Protein AF-A0A3M5W3Y6-F1 (afdb_monomer)

Sequence (76 aa):
MAKYNSATSLQVVSSIIAGMAWAEANPREGLVESEQLDWEFIYDIAEQYWQPIVAQETDWKPDGGRGPLIFDRFRA

Mean predicted aligned error: 6.91 Å

pLDDT: mean 90.84, std 11.64, range [56.38, 98.62]

InterPro domains:
  IPR023181 Homospermidine synthase-like, C-terminal [G3DSA:3.30.360.30] (1-76)

Solvent-accessible surface area (backbone atoms only — not comparable to full-atom values): 5189 Å² total; per-residue (Å²): 135,66,86,99,49,53,76,69,54,37,50,53,53,35,50,49,54,22,52,52,55,48,42,68,78,46,77,78,72,73,90,78,57,80,92,74,49,64,62,64,68,35,39,76,62,24,51,85,66,53,66,84,83,83,88,79,92,72,91,80,48,98,64,68,83,59,72,80,90,78,75,93,72,82,80,129

Organism: NCBI:txid663959

Secondary structure (DSSP, 8-state):
--TT--HHHHHHHHHHHHHHHHHHH-TTS-S--GGGS-HHHHHHHHGGGTPSP--------TTTTPPP---S----

Nearest PDB structures (foldseek):
  6sep-assembly1_B  TM=8.703E-01  e=4.501E-03  Blastochloris viridis
  6s72-assembly1_B  TM=8.701E-01  e=5.463E-03  Blastochloris viridis
  6s6g-assembly1_A  TM=8.792E-01  e=9.160E-03  Blastochloris viridis
  6s3x-assembly1_B  TM=8.687E-01  e=8.587E-03  Blastochloris viridis
  6s65-assembly1_B  TM=8.714E-01  e=1.864E-02  Blastochloris viridis

Radius of gyration: 22.09 Å; Cα contacts (8 Å, |Δi|>4): 25; chains: 1; bounding box: 68×29×36 Å

Structure (mmCIF, N/CA/C/O backbone):
data_AF-A0A3M5W3Y6-F1
#
_entry.id   AF-A0A3M5W3Y6-F1
#
loop_
_atom_site.group_PDB
_atom_site.id
_atom_site.type_symbol
_atom_site.label_atom_id
_atom_site.label_alt_id
_atom_site.label_comp_id
_atom_site.label_asym_id
_atom_site.label_entity_id
_atom_site.label_seq_id
_atom_site.pdbx_PDB_ins_code
_atom_site.Cartn_x
_atom_site.Cartn_y
_atom_site.Cartn_z
_atom_site.occupancy
_atom_site.B_iso_or_equiv
_atom_site.auth_seq_id
_atom_site.auth_comp_id
_atom_site.auth_asym_id
_atom_site.auth_atom_id
_atom_site.pdbx_PDB_model_num
ATOM 1 N N . MET A 1 1 ? -7.817 10.899 -8.593 1.00 70.19 1 MET A N 1
ATOM 2 C CA . MET A 1 1 ? -6.845 11.114 -7.498 1.00 70.19 1 MET A CA 1
ATOM 3 C C . MET A 1 1 ? -7.573 11.730 -6.312 1.00 70.19 1 MET A C 1
ATOM 5 O O . MET A 1 1 ? -8.383 12.627 -6.530 1.00 70.19 1 MET A O 1
ATOM 9 N N . ALA A 1 2 ? -7.348 11.233 -5.094 1.00 85.44 2 ALA A N 1
ATOM 10 C CA . ALA A 1 2 ? -7.975 11.782 -3.891 1.00 85.44 2 ALA A CA 1
ATOM 11 C C . ALA A 1 2 ? -7.360 13.142 -3.519 1.00 85.44 2 ALA A C 1
ATOM 13 O O . ALA A 1 2 ? -6.168 13.374 -3.728 1.00 85.44 2 ALA A O 1
ATOM 14 N N . LYS A 1 3 ? -8.168 14.052 -2.964 1.00 92.56 3 LYS A N 1
ATOM 15 C CA . LYS A 1 3 ? -7.700 15.383 -2.553 1.00 92.56 3 LYS A CA 1
ATOM 16 C C . LYS A 1 3 ? -6.645 15.255 -1.444 1.00 92.56 3 LYS A C 1
ATOM 18 O O . LYS A 1 3 ? -6.725 14.352 -0.614 1.00 92.56 3 LYS A O 1
ATOM 23 N N . TYR A 1 4 ? -5.678 16.174 -1.436 1.00 95.50 4 TYR A N 1
ATOM 24 C CA . TYR A 1 4 ? -4.603 16.262 -0.432 1.00 95.50 4 TYR A CA 1
ATOM 25 C C . TYR A 1 4 ? -3.655 15.057 -0.374 1.00 95.50 4 TYR A C 1
ATOM 27 O O . TYR A 1 4 ? -2.961 14.878 0.621 1.00 95.50 4 TYR A O 1
ATOM 35 N N . ASN A 1 5 ? -3.609 14.245 -1.430 1.00 96.69 5 ASN A N 1
ATOM 36 C CA . ASN A 1 5 ? -2.704 13.110 -1.514 1.00 96.69 5 ASN A CA 1
ATOM 37 C C . ASN A 1 5 ? -1.758 13.238 -2.710 1.00 96.69 5 ASN A C 1
ATOM 39 O O . ASN A 1 5 ? -2.168 13.658 -3.791 1.00 96.69 5 ASN A O 1
ATOM 43 N N . SER A 1 6 ? -0.497 12.857 -2.508 1.00 95.25 6 SER A N 1
ATOM 44 C CA . SER A 1 6 ? 0.437 12.525 -3.584 1.00 95.25 6 SER A CA 1
ATOM 45 C C . SER A 1 6 ? 0.230 11.070 -4.016 1.00 95.25 6 SER A C 1
ATOM 47 O O . SER A 1 6 ? -0.540 10.340 -3.393 1.00 95.25 6 SER A O 1
ATOM 49 N N . ALA A 1 7 ? 0.925 10.622 -5.067 1.00 94.38 7 ALA A N 1
ATOM 50 C CA . ALA A 1 7 ? 0.916 9.206 -5.443 1.00 94.38 7 ALA A CA 1
ATOM 51 C C . ALA A 1 7 ? 1.366 8.318 -4.267 1.00 94.38 7 ALA A C 1
ATOM 53 O O . ALA A 1 7 ? 0.678 7.369 -3.905 1.00 94.38 7 ALA A O 1
ATOM 54 N N . THR A 1 8 ? 2.462 8.697 -3.604 1.00 95.94 8 THR A N 1
ATOM 55 C CA . THR A 1 8 ? 3.003 7.959 -2.457 1.00 95.94 8 THR A CA 1
ATOM 56 C C . THR A 1 8 ? 2.063 7.981 -1.256 1.00 95.94 8 THR A C 1
ATOM 58 O O . THR A 1 8 ? 1.835 6.941 -0.646 1.00 95.94 8 THR A O 1
ATOM 61 N N . SER A 1 9 ? 1.481 9.134 -0.901 1.00 97.31 9 SER A N 1
ATOM 62 C CA . SER A 1 9 ? 0.585 9.177 0.263 1.00 97.31 9 SER A CA 1
ATOM 63 C C . SER A 1 9 ? -0.718 8.420 -0.001 1.00 97.31 9 SER A C 1
ATOM 65 O O . SER A 1 9 ? -1.251 7.795 0.910 1.00 97.31 9 SER A O 1
ATOM 67 N N . LEU A 1 10 ? -1.196 8.411 -1.251 1.00 97.06 10 LEU A N 1
ATOM 68 C CA . LEU A 1 10 ? -2.373 7.645 -1.639 1.00 97.06 10 LEU A CA 1
ATOM 69 C C . LEU A 1 10 ? -2.132 6.134 -1.537 1.00 97.06 10 LEU A C 1
ATOM 71 O O . LEU A 1 10 ? -3.009 5.431 -1.040 1.00 97.06 10 LEU A O 1
ATOM 75 N N . GLN A 1 11 ? -0.955 5.643 -1.942 1.00 96.88 11 GLN A N 1
ATOM 76 C CA . GLN A 1 11 ? -0.578 4.234 -1.769 1.00 96.88 11 GLN A CA 1
ATOM 77 C C . GLN A 1 11 ? -0.596 3.825 -0.290 1.00 96.88 11 GLN A C 1
ATOM 79 O O . GLN A 1 11 ? -1.139 2.780 0.039 1.00 96.88 11 GLN A O 1
ATOM 84 N N . VAL A 1 12 ? -0.099 4.675 0.615 1.00 97.75 12 VAL A N 1
ATOM 85 C CA . VAL A 1 12 ? -0.101 4.387 2.061 1.00 97.75 12 VAL A CA 1
ATOM 86 C C . VAL A 1 12 ? -1.516 4.403 2.648 1.00 97.75 12 VAL A C 1
ATOM 88 O O . VAL A 1 12 ? -1.917 3.467 3.336 1.00 97.75 12 VAL A O 1
ATOM 91 N N . VAL A 1 13 ? -2.289 5.462 2.393 1.00 97.69 13 VAL A N 1
ATOM 92 C CA . VAL A 1 13 ? -3.616 5.631 3.012 1.00 97.69 13 VAL A CA 1
ATOM 93 C C . VAL A 1 13 ? -4.616 4.593 2.500 1.00 97.69 13 VAL A C 1
ATOM 95 O O . VAL A 1 13 ? -5.439 4.118 3.277 1.00 97.69 13 VAL A O 1
ATOM 98 N N . SER A 1 14 ? -4.536 4.197 1.227 1.00 97.31 14 SER A N 1
ATOM 99 C CA . SER A 1 14 ? -5.384 3.122 0.689 1.00 97.31 14 SER A CA 1
ATOM 100 C C . SER A 1 14 ? -5.115 1.771 1.364 1.00 97.31 14 SER A C 1
ATOM 102 O O . SER A 1 14 ? -6.077 1.101 1.735 1.00 97.31 14 SER A O 1
ATOM 104 N N . SER A 1 15 ? -3.852 1.418 1.638 1.00 97.88 15 SER A N 1
ATOM 105 C CA . SER A 1 15 ? -3.515 0.225 2.433 1.00 97.88 15 SER A CA 1
ATOM 106 C C . SER A 1 15 ? -4.076 0.291 3.856 1.00 97.88 15 SER A C 1
ATOM 108 O O . SER A 1 15 ? -4.566 -0.709 4.372 1.00 97.88 15 SER A O 1
ATOM 110 N N . ILE A 1 16 ? -4.045 1.471 4.491 1.00 98.19 16 ILE A N 1
ATOM 111 C CA . ILE A 1 16 ? -4.620 1.669 5.833 1.00 98.19 16 ILE A CA 1
ATOM 112 C C . ILE A 1 16 ? -6.137 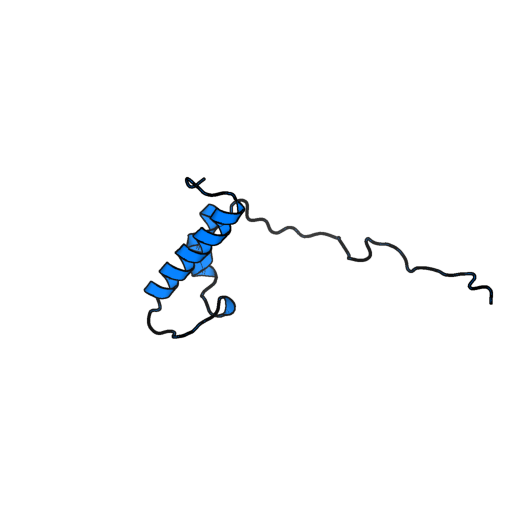1.453 5.807 1.00 98.19 16 ILE A C 1
ATOM 114 O O . ILE A 1 16 ? -6.659 0.757 6.671 1.00 98.19 16 ILE A O 1
ATOM 118 N N . ILE A 1 17 ? -6.843 2.008 4.817 1.00 98.06 17 ILE A N 1
ATOM 119 C CA . ILE A 1 17 ? -8.297 1.830 4.670 1.00 98.06 17 ILE A CA 1
ATOM 120 C C . ILE A 1 17 ? -8.648 0.346 4.513 1.00 98.06 17 ILE A C 1
ATOM 122 O O . ILE A 1 17 ? -9.553 -0.140 5.189 1.00 98.06 17 ILE A O 1
ATOM 126 N N . ALA A 1 18 ? -7.911 -0.381 3.671 1.00 98.50 18 ALA A N 1
ATOM 127 C CA . ALA A 1 18 ? -8.106 -1.815 3.490 1.00 98.50 18 ALA A CA 1
ATOM 128 C C . ALA A 1 18 ? -7.836 -2.606 4.784 1.00 98.50 18 ALA A C 1
ATOM 130 O O . ALA A 1 18 ? -8.648 -3.441 5.175 1.00 98.50 18 ALA A O 1
ATOM 131 N N . GLY A 1 19 ? -6.754 -2.290 5.505 1.00 98.31 19 GLY A N 1
ATOM 132 C CA . GLY A 1 19 ? -6.443 -2.906 6.799 1.00 98.31 19 GLY A CA 1
ATOM 133 C C . GLY A 1 19 ? -7.497 -2.621 7.876 1.00 98.31 19 GLY A C 1
ATOM 134 O O . GLY A 1 19 ? -7.846 -3.510 8.648 1.00 98.31 19 GLY A O 1
ATOM 135 N N . MET A 1 20 ? -8.062 -1.410 7.903 1.00 98.56 20 MET A N 1
ATOM 136 C CA . MET A 1 20 ? -9.168 -1.063 8.803 1.00 98.56 20 MET A CA 1
ATOM 137 C C . MET A 1 20 ? -10.431 -1.871 8.489 1.00 98.56 20 MET A C 1
ATOM 139 O O . MET A 1 20 ? -11.057 -2.389 9.410 1.00 98.56 20 MET A O 1
ATOM 143 N N . ALA A 1 21 ? -10.779 -2.019 7.208 1.00 98.56 21 ALA A N 1
ATOM 144 C CA . ALA A 1 21 ? -11.906 -2.851 6.788 1.00 98.56 21 ALA A CA 1
ATOM 145 C C . ALA A 1 21 ? -11.682 -4.333 7.139 1.00 98.56 21 ALA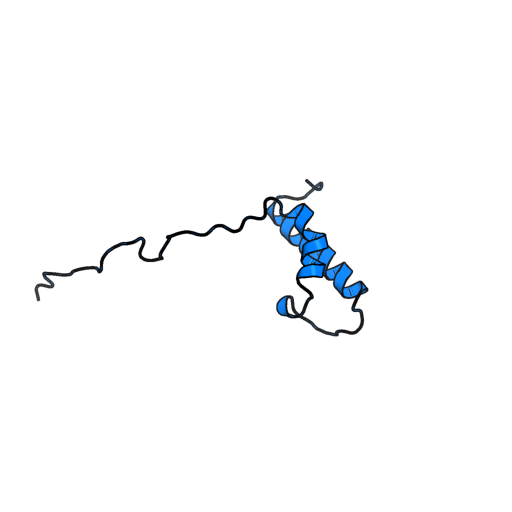 A C 1
ATOM 147 O O . ALA A 1 21 ? -12.602 -5.010 7.595 1.00 98.56 21 ALA A O 1
ATOM 148 N N . TRP A 1 22 ? -10.449 -4.829 6.994 1.00 98.62 22 TRP A N 1
ATOM 149 C CA . TRP A 1 22 ? -10.105 -6.196 7.381 1.00 98.62 22 TRP A CA 1
ATOM 150 C C . TRP A 1 22 ? -10.230 -6.395 8.894 1.00 98.62 22 TRP A C 1
ATOM 152 O O . TRP A 1 22 ? -10.777 -7.403 9.333 1.00 98.62 22 TRP A O 1
ATOM 162 N N . ALA A 1 23 ? -9.782 -5.423 9.695 1.00 98.31 23 ALA A N 1
ATOM 163 C CA . ALA A 1 23 ? -9.904 -5.467 11.151 1.00 98.31 23 ALA A CA 1
ATOM 164 C C . ALA A 1 23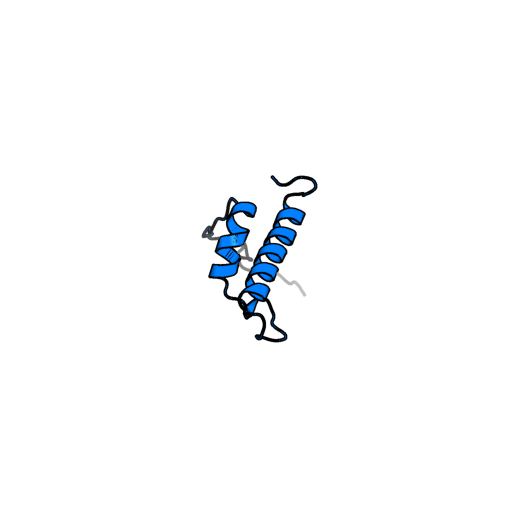 ? -11.371 -5.438 11.614 1.00 98.31 23 ALA A C 1
ATOM 166 O O . ALA A 1 23 ? -11.723 -6.110 12.582 1.00 98.31 23 ALA A O 1
ATOM 167 N N . GLU A 1 24 ? -12.237 -4.699 10.914 1.00 98.50 24 GLU A N 1
ATOM 168 C CA . GLU A 1 24 ? -13.684 -4.712 11.160 1.00 98.50 24 GLU A CA 1
ATOM 169 C C . GLU A 1 24 ? -14.306 -6.080 10.838 1.00 98.50 24 GLU A C 1
ATOM 171 O O . GLU A 1 24 ? -15.120 -6.582 11.615 1.00 98.50 24 GLU A O 1
ATOM 176 N N . ALA A 1 25 ? -13.889 -6.712 9.737 1.00 98.31 25 ALA A N 1
ATOM 177 C CA . ALA A 1 25 ? -14.335 -8.051 9.358 1.00 98.31 25 ALA A CA 1
ATOM 178 C C . ALA A 1 25 ? -13.792 -9.155 10.290 1.00 98.31 25 ALA A C 1
ATOM 180 O O . ALA A 1 25 ? -14.463 -10.167 10.497 1.00 98.31 25 ALA A O 1
ATOM 181 N N . ASN A 1 26 ? -12.615 -8.947 10.893 1.00 98.12 26 ASN A N 1
ATOM 182 C CA . ASN A 1 26 ? -11.894 -9.928 11.710 1.00 98.12 26 ASN A CA 1
ATOM 183 C C . ASN A 1 26 ? -11.538 -9.384 13.116 1.00 98.12 26 ASN A C 1
ATOM 185 O O . ASN A 1 26 ? -10.369 -9.340 13.507 1.00 98.12 26 ASN A O 1
ATOM 189 N N . PRO A 1 27 ? -12.526 -8.997 13.948 1.00 98.19 27 PRO A N 1
ATOM 190 C CA . PRO A 1 27 ? -12.297 -8.198 15.159 1.00 98.19 27 PRO A CA 1
ATOM 191 C C . PRO A 1 27 ? -11.641 -8.956 16.328 1.00 98.19 27 PRO A C 1
ATOM 193 O O . PRO A 1 27 ? -11.478 -8.397 17.413 1.00 98.19 27 PRO A O 1
ATOM 196 N N . ARG A 1 28 ? -11.330 -10.249 16.165 1.00 98.25 28 ARG A N 1
ATOM 197 C CA . ARG A 1 28 ? -10.836 -11.137 17.235 1.00 98.25 28 ARG A CA 1
ATOM 198 C C . ARG A 1 28 ? -9.501 -11.815 16.922 1.00 98.25 28 ARG A C 1
ATOM 200 O O . ARG A 1 28 ? -9.076 -12.655 17.707 1.00 98.25 28 ARG A O 1
ATOM 207 N N . GLU A 1 29 ? -8.830 -11.425 15.843 1.00 97.81 29 GLU A N 1
ATOM 208 C CA . GLU A 1 29 ? -7.547 -12.018 15.422 1.00 97.81 29 GLU A CA 1
ATOM 209 C C . GLU A 1 29 ? -6.353 -11.580 16.291 1.00 97.81 29 GLU A C 1
ATOM 211 O O . GLU A 1 29 ? -5.263 -12.139 16.206 1.00 97.81 29 GLU A O 1
ATOM 216 N N . GLY A 1 30 ? -6.555 -10.618 17.196 1.00 97.06 30 GLY A N 1
ATOM 217 C CA . GLY A 1 30 ? -5.507 -10.144 18.095 1.00 97.06 30 GLY A CA 1
ATOM 218 C C . GLY A 1 30 ? -4.466 -9.289 17.372 1.00 97.06 30 GLY A C 1
ATOM 219 O O . GLY A 1 30 ? -4.809 -8.482 16.510 1.00 97.06 30 GLY A O 1
ATOM 220 N N . LEU A 1 31 ? -3.199 -9.408 17.781 1.00 97.75 31 LEU A N 1
ATOM 221 C CA . LEU A 1 31 ? -2.089 -8.707 17.136 1.00 97.75 31 LEU A CA 1
ATOM 222 C C . LEU A 1 31 ? -1.634 -9.506 15.914 1.00 97.75 31 LEU A C 1
ATOM 224 O O . LEU A 1 31 ? -1.163 -10.632 16.062 1.00 97.75 31 LEU A O 1
ATOM 228 N N . VAL A 1 32 ? -1.743 -8.892 14.742 1.00 98.12 32 VAL A N 1
ATOM 229 C CA . VAL A 1 32 ? -1.339 -9.471 13.460 1.00 98.12 32 VAL A CA 1
ATOM 230 C C . VAL A 1 32 ? -0.492 -8.483 12.661 1.00 98.12 32 VAL A C 1
ATOM 232 O O . VAL A 1 32 ? -0.595 -7.268 12.846 1.00 98.12 32 VAL A O 1
ATOM 235 N N . GLU A 1 33 ? 0.334 -9.014 11.767 1.00 98.25 33 GLU A N 1
ATOM 236 C CA 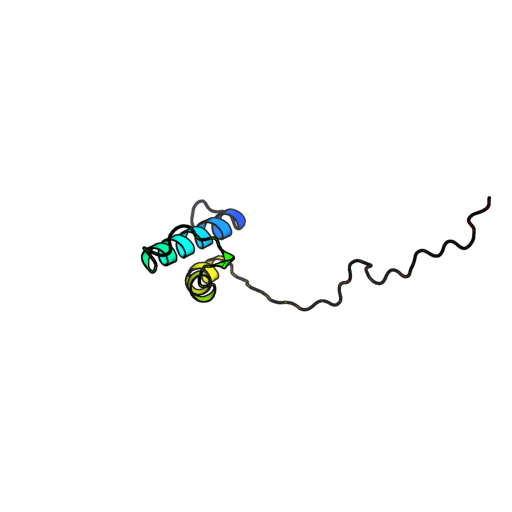. GLU A 1 33 ? 1.139 -8.273 10.793 1.00 98.25 33 GLU A CA 1
ATOM 237 C C . GLU A 1 33 ? 0.587 -8.446 9.369 1.00 98.25 33 GLU A C 1
ATOM 239 O O . GLU A 1 33 ? -0.315 -9.251 9.128 1.00 98.25 33 GLU A O 1
ATOM 244 N N . SER A 1 34 ? 1.118 -7.684 8.407 1.00 97.06 34 SER A N 1
ATOM 245 C CA . SER A 1 34 ? 0.6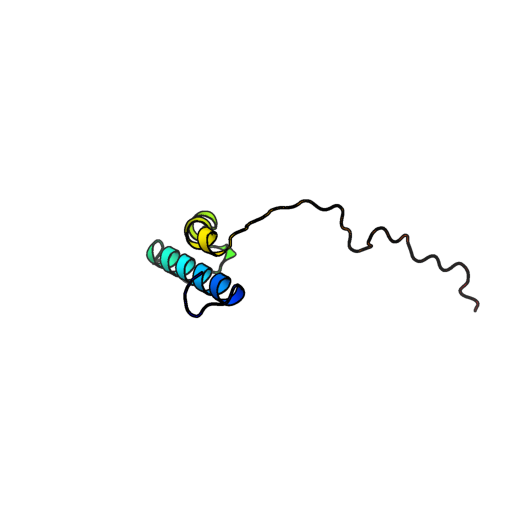50 -7.677 7.012 1.00 97.06 34 SER A CA 1
ATOM 246 C C . SER A 1 34 ? 0.605 -9.061 6.364 1.00 97.06 34 SER A C 1
ATOM 248 O O . SER A 1 34 ? -0.331 -9.369 5.635 1.00 97.06 34 SER A O 1
ATOM 250 N N . GLU A 1 35 ? 1.590 -9.903 6.657 1.00 97.56 35 GLU A N 1
ATOM 251 C CA . GLU A 1 35 ? 1.769 -11.255 6.130 1.00 97.56 35 GLU A CA 1
ATOM 252 C C . GLU A 1 35 ? 0.685 -12.230 6.607 1.00 97.56 35 GLU A C 1
ATOM 254 O O . GLU A 1 35 ? 0.547 -13.320 6.055 1.00 97.56 35 GLU A O 1
ATOM 259 N N . GLN A 1 36 ? -0.070 -11.855 7.641 1.00 98.12 36 GLN A N 1
ATOM 260 C CA . GLN A 1 36 ? -1.149 -12.653 8.220 1.00 98.12 36 GLN A CA 1
ATOM 261 C C . GLN A 1 36 ? -2.535 -12.201 7.743 1.00 98.12 36 GLN A C 1
ATOM 263 O O . GLN A 1 36 ? -3.526 -12.862 8.052 1.00 98.12 36 GLN A O 1
ATOM 268 N N . LEU A 1 37 ? -2.622 -11.082 7.017 1.00 98.00 37 LEU A N 1
ATOM 269 C CA . LEU A 1 37 ? -3.877 -10.593 6.455 1.00 98.00 37 LEU A CA 1
ATOM 270 C C . LEU A 1 37 ? -4.217 -11.358 5.172 1.00 98.00 37 LEU A C 1
ATOM 272 O O . LEU A 1 37 ? -3.334 -11.787 4.429 1.00 98.00 37 LEU A O 1
ATOM 276 N N . ASP A 1 38 ? -5.512 -11.480 4.882 1.00 98.25 38 ASP A N 1
ATOM 277 C CA . ASP A 1 38 ? -5.971 -11.977 3.585 1.00 98.25 38 ASP A CA 1
ATOM 278 C C . ASP A 1 38 ? -5.614 -10.951 2.502 1.00 98.25 38 ASP A C 1
ATOM 280 O O . ASP A 1 38 ? -6.194 -9.863 2.432 1.00 98.25 38 ASP A O 1
ATOM 284 N N . TRP A 1 39 ? -4.621 -11.287 1.680 1.00 97.88 39 TRP A N 1
ATOM 285 C CA . TRP A 1 39 ? -4.106 -10.379 0.666 1.00 97.88 39 TRP A CA 1
ATOM 286 C C . TRP A 1 39 ? -5.142 -10.074 -0.422 1.00 97.88 39 TRP A C 1
ATOM 288 O O . TRP A 1 39 ? -5.119 -8.957 -0.932 1.00 97.88 39 TRP A O 1
ATOM 298 N N . GLU A 1 40 ? -6.055 -11.001 -0.744 1.00 98.31 40 GLU A N 1
ATOM 299 C CA . GLU A 1 40 ? -7.107 -10.783 -1.749 1.00 98.31 40 GLU A CA 1
ATOM 300 C C . GLU A 1 40 ? -8.098 -9.737 -1.235 1.00 98.31 40 GLU A C 1
ATOM 302 O O . GLU A 1 40 ? -8.371 -8.750 -1.916 1.00 98.31 40 GLU A O 1
ATOM 307 N N . PHE A 1 41 ? -8.529 -9.868 0.026 1.00 98.38 41 PHE A N 1
ATOM 308 C CA . PHE A 1 41 ? -9.402 -8.887 0.678 1.00 98.38 41 PHE A CA 1
ATOM 309 C C . PHE A 1 41 ? -8.787 -7.480 0.684 1.00 98.38 41 PHE A C 1
ATOM 311 O O . PHE A 1 41 ? -9.456 -6.487 0.390 1.00 98.38 41 PHE A O 1
ATOM 318 N N . ILE A 1 42 ? -7.505 -7.379 1.045 1.00 98.38 42 ILE A N 1
ATOM 319 C CA . ILE A 1 42 ? -6.800 -6.094 1.082 1.00 98.38 42 ILE A CA 1
ATOM 320 C C . ILE A 1 42 ? -6.671 -5.512 -0.330 1.00 98.38 42 ILE A C 1
ATOM 322 O O . ILE A 1 42 ? -6.910 -4.316 -0.535 1.00 98.38 42 ILE A O 1
ATOM 326 N N . TYR A 1 43 ? -6.299 -6.356 -1.293 1.00 97.69 43 TYR A N 1
ATOM 327 C CA . TYR A 1 43 ? -6.091 -5.981 -2.684 1.00 97.69 43 TYR A CA 1
ATOM 328 C C . TYR A 1 43 ? -7.378 -5.448 -3.321 1.00 97.69 43 TYR A C 1
ATOM 330 O O . TYR A 1 43 ? -7.353 -4.338 -3.849 1.00 97.69 43 TYR A O 1
ATOM 338 N N . ASP A 1 44 ? -8.506 -6.147 -3.174 1.00 97.69 44 ASP A N 1
ATOM 339 C CA . ASP A 1 44 ? -9.803 -5.768 -3.759 1.00 97.69 44 ASP A CA 1
ATOM 340 C C . ASP A 1 44 ? -10.284 -4.373 -3.322 1.00 97.69 44 ASP A C 1
ATOM 342 O O . ASP A 1 44 ? -10.997 -3.677 -4.050 1.00 97.69 44 ASP A O 1
ATOM 346 N N . ILE A 1 45 ?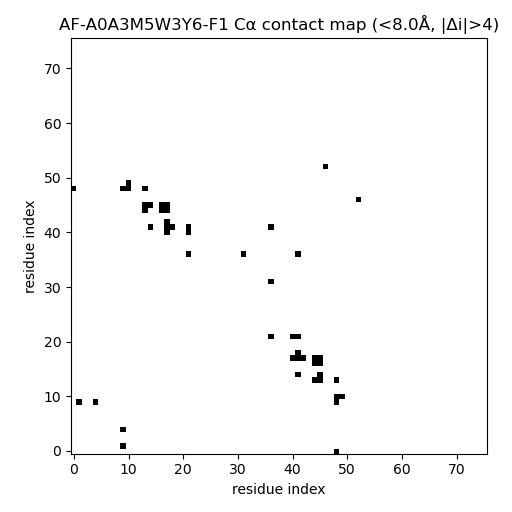 -9.877 -3.922 -2.133 1.00 97.00 45 ILE A N 1
ATOM 347 C CA . ILE A 1 45 ? -10.191 -2.578 -1.642 1.00 97.00 45 ILE A CA 1
ATOM 348 C C . ILE A 1 45 ? -9.208 -1.549 -2.207 1.00 97.00 45 ILE A C 1
ATOM 350 O O . ILE A 1 45 ? -9.613 -0.467 -2.655 1.00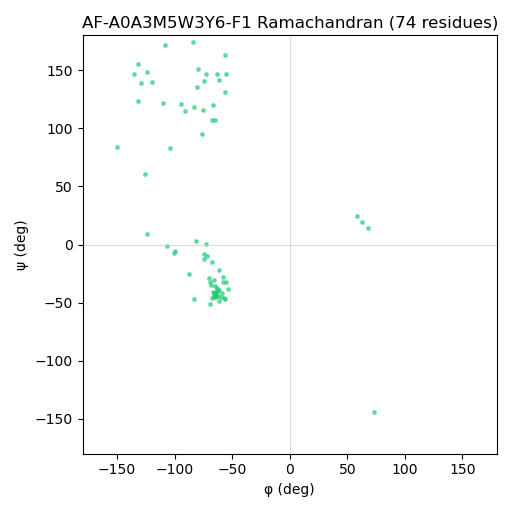 97.00 45 ILE A O 1
ATOM 354 N N . ALA A 1 46 ? -7.911 -1.850 -2.150 1.00 97.12 46 ALA A N 1
ATOM 355 C CA . ALA A 1 46 ? -6.862 -0.868 -2.385 1.00 97.12 46 ALA A CA 1
ATOM 356 C C . ALA A 1 46 ? -6.462 -0.714 -3.863 1.00 97.12 46 ALA A C 1
ATOM 358 O O . ALA A 1 46 ? -6.020 0.372 -4.253 1.00 97.12 46 ALA A O 1
ATOM 359 N N . GLU A 1 47 ? -6.654 -1.738 -4.704 1.00 96.25 47 GLU A N 1
ATOM 360 C CA . GLU A 1 47 ? -6.101 -1.794 -6.065 1.00 96.25 47 GLU A CA 1
ATOM 361 C C . GLU A 1 47 ? -6.532 -0.627 -6.963 1.00 96.25 47 GLU A C 1
ATOM 363 O O . GLU A 1 47 ? -5.751 -0.141 -7.786 1.00 96.25 47 GLU A O 1
ATOM 368 N N . GLN A 1 48 ? -7.742 -0.103 -6.760 1.00 94.12 48 GLN A N 1
ATOM 369 C CA . GLN A 1 48 ? -8.283 1.041 -7.497 1.00 94.12 48 GLN A CA 1
ATOM 370 C C . GLN A 1 48 ? -7.447 2.322 -7.314 1.00 94.12 48 GLN A C 1
ATOM 372 O O . GLN A 1 48 ? -7.492 3.228 -8.149 1.00 94.12 48 GLN A O 1
ATOM 377 N N . TYR A 1 49 ? -6.670 2.404 -6.229 1.00 95.31 49 TYR A N 1
ATOM 378 C CA . TYR A 1 49 ? -5.813 3.540 -5.892 1.00 95.31 49 TYR A CA 1
ATOM 379 C C . TYR A 1 49 ? -4.340 3.327 -6.263 1.00 95.31 49 TYR A C 1
ATOM 381 O O . TYR A 1 49 ? -3.548 4.263 -6.130 1.00 95.31 49 TYR A O 1
ATOM 389 N N . TRP A 1 50 ? -3.969 2.134 -6.735 1.00 94.69 50 TRP A N 1
ATOM 390 C CA . TRP A 1 50 ? -2.589 1.762 -7.074 1.00 94.69 50 TRP A CA 1
ATOM 391 C C . TRP A 1 50 ? -2.323 1.681 -8.579 1.00 94.69 50 TRP A C 1
ATOM 393 O O . TRP A 1 50 ? -1.196 1.418 -8.991 1.00 94.69 50 TRP A O 1
ATOM 403 N N . GLN A 1 51 ? -3.343 1.915 -9.405 1.00 90.62 51 GLN A N 1
ATOM 404 C CA . GLN A 1 51 ? -3.238 1.757 -10.850 1.00 90.62 51 GLN A CA 1
ATOM 405 C C . GLN A 1 51 ? -2.189 2.698 -11.484 1.00 90.62 51 GLN A C 1
ATOM 407 O O . GLN A 1 51 ? -2.124 3.880 -11.125 1.00 90.62 51 GLN A O 1
ATOM 412 N N . PRO A 1 52 ? -1.427 2.220 -12.487 1.00 94.19 52 PRO A N 1
ATOM 413 C CA . PRO A 1 52 ? -1.455 0.859 -13.031 1.00 94.19 52 PRO A CA 1
ATOM 414 C C . PRO A 1 52 ? -0.658 -0.137 -12.170 1.00 94.19 52 PRO A C 1
ATOM 416 O O . PRO A 1 52 ? 0.484 0.134 -11.804 1.00 94.19 52 PRO A O 1
ATOM 419 N N . ILE A 1 53 ? -1.231 -1.317 -11.921 1.00 94.81 53 ILE A N 1
ATOM 420 C CA . ILE A 1 53 ? -0.504 -2.457 -11.341 1.00 94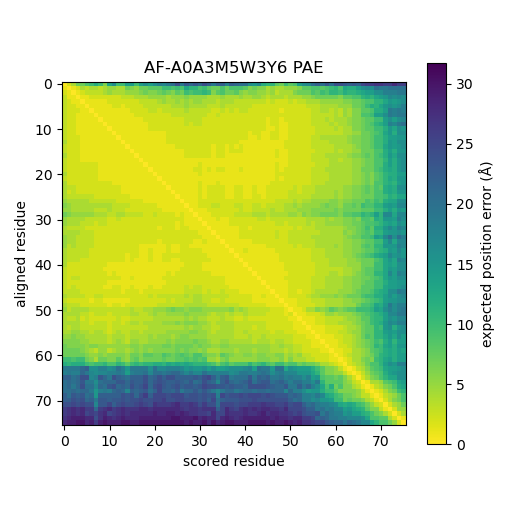.81 53 ILE A CA 1
ATOM 421 C C . ILE A 1 53 ? -0.010 -3.330 -12.494 1.00 94.81 53 ILE A C 1
ATOM 423 O O . ILE A 1 53 ? -0.803 -3.790 -13.314 1.00 94.81 53 ILE A O 1
ATOM 427 N N . VAL A 1 54 ? 1.306 -3.531 -12.587 1.00 96.19 54 VAL A N 1
ATOM 428 C CA . VAL A 1 54 ? 1.934 -4.287 -13.678 1.00 96.19 54 VAL A CA 1
ATOM 429 C C . VAL A 1 54 ? 2.875 -5.352 -13.132 1.00 96.19 54 VAL A C 1
ATOM 431 O O . VAL A 1 54 ? 3.649 -5.100 -12.211 1.00 96.19 54 VAL A O 1
ATOM 434 N N . ALA A 1 55 ? 2.835 -6.531 -13.746 1.00 95.69 55 ALA A N 1
ATOM 435 C CA . ALA A 1 55 ? 3.846 -7.564 -13.586 1.00 95.69 55 ALA A CA 1
ATOM 436 C C . ALA A 1 55 ? 4.614 -7.674 -14.906 1.00 95.69 55 ALA A C 1
ATOM 438 O O . ALA A 1 55 ? 4.013 -7.892 -15.959 1.00 95.69 55 ALA A O 1
ATOM 439 N N . GLN A 1 56 ? 5.931 -7.483 -14.859 1.00 97.12 56 GLN A N 1
ATOM 440 C CA . GLN A 1 56 ? 6.784 -7.526 -16.041 1.00 97.12 56 GLN A CA 1
ATOM 441 C C . GLN A 1 56 ? 7.997 -8.413 -15.780 1.00 97.12 56 GLN A C 1
ATOM 443 O O . GLN A 1 56 ? 8.759 -8.181 -14.844 1.00 97.12 56 GLN A O 1
ATOM 448 N N . GLU A 1 57 ? 8.175 -9.418 -16.632 1.00 96.38 57 GLU A N 1
ATOM 449 C CA . GLU A 1 57 ? 9.403 -10.203 -16.677 1.00 96.38 57 GLU A CA 1
ATOM 450 C C . GLU A 1 57 ? 10.517 -9.384 -17.339 1.00 96.38 57 GLU A C 1
ATOM 452 O O . GLU A 1 57 ? 10.291 -8.658 -18.311 1.00 96.38 57 GLU A O 1
ATOM 457 N N . THR A 1 58 ? 11.731 -9.501 -16.807 1.00 93.56 58 THR A N 1
ATOM 458 C CA . THR A 1 58 ? 12.927 -8.863 -17.352 1.00 93.56 58 THR A CA 1
ATOM 459 C C . THR A 1 58 ? 14.083 -9.853 -17.360 1.00 93.56 58 THR A C 1
ATOM 461 O O . THR A 1 58 ? 14.206 -10.698 -16.476 1.00 93.56 58 THR A O 1
ATOM 464 N N . ASP A 1 59 ? 14.951 -9.721 -18.356 1.00 91.06 59 ASP A N 1
ATOM 465 C CA . ASP A 1 59 ? 16.233 -10.413 -18.450 1.00 91.06 59 ASP A CA 1
ATOM 466 C C . ASP A 1 59 ? 17.339 -9.732 -17.623 1.00 91.06 59 ASP A C 1
ATOM 468 O O . ASP A 1 59 ? 18.492 -10.176 -17.649 1.00 91.06 59 ASP A O 1
ATOM 472 N N . TRP A 1 60 ? 17.006 -8.668 -16.880 1.00 90.62 60 TRP A N 1
ATOM 473 C CA . TRP A 1 60 ? 17.946 -7.961 -16.023 1.00 90.62 60 TRP A CA 1
ATOM 474 C C . TRP A 1 60 ? 18.591 -8.910 -15.009 1.00 90.62 60 TRP A C 1
ATOM 476 O O . TRP A 1 60 ? 17.928 -9.655 -14.286 1.00 90.62 60 TRP A O 1
ATOM 486 N N . LYS A 1 61 ? 19.917 -8.830 -14.921 1.00 86.44 61 LYS A N 1
ATOM 487 C CA . LYS A 1 61 ? 20.733 -9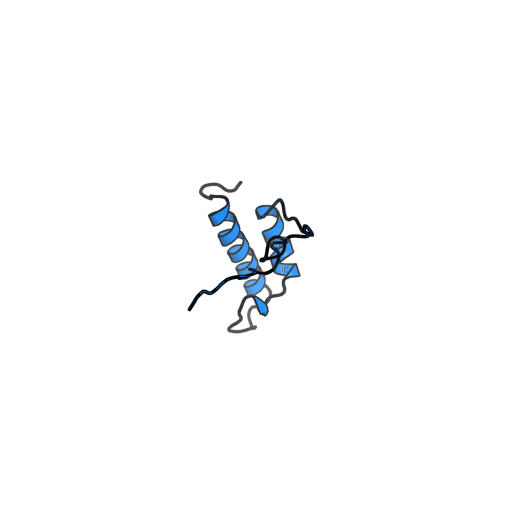.509 -13.914 1.00 86.44 61 LYS A CA 1
ATOM 488 C C . LYS A 1 61 ? 21.569 -8.463 -13.176 1.00 86.44 61 LYS A C 1
ATOM 490 O O . LYS A 1 61 ? 21.982 -7.493 -13.815 1.00 86.44 61 LYS A O 1
ATOM 495 N N . PRO A 1 62 ? 21.886 -8.647 -11.879 1.00 85.19 62 PRO A N 1
ATOM 496 C CA . PRO A 1 62 ? 22.726 -7.705 -11.133 1.00 85.19 62 PRO A CA 1
ATOM 497 C C . PRO A 1 62 ? 24.094 -7.444 -11.778 1.00 85.19 62 PRO A C 1
ATOM 499 O O . PRO A 1 62 ? 24.621 -6.338 -11.686 1.00 85.19 62 PRO A O 1
ATOM 502 N N . ASP A 1 63 ? 24.662 -8.447 -12.456 1.00 84.81 63 ASP A N 1
ATOM 503 C CA . ASP A 1 63 ? 25.914 -8.316 -13.205 1.00 84.81 63 ASP A CA 1
ATOM 504 C C . ASP A 1 63 ? 25.750 -7.550 -14.531 1.00 84.81 63 ASP A C 1
ATOM 506 O O . ASP A 1 63 ? 26.741 -7.143 -15.127 1.00 84.81 63 ASP A O 1
ATOM 510 N N . GLY A 1 64 ? 24.522 -7.306 -14.997 1.00 76.00 64 GLY A N 1
ATOM 511 C CA . GLY A 1 64 ? 24.218 -6.642 -16.264 1.00 76.00 64 GLY A CA 1
ATOM 512 C C . GLY A 1 64 ? 24.804 -7.357 -17.482 1.00 76.00 64 GLY A C 1
ATOM 513 O O . GLY A 1 64 ? 25.113 -6.695 -18.472 1.00 76.00 64 GLY A O 1
ATOM 514 N N . GLY A 1 65 ? 25.060 -8.667 -17.388 1.00 68.31 65 GLY A N 1
ATOM 515 C CA . GLY A 1 65 ? 25.811 -9.399 -18.408 1.00 68.31 65 GLY A CA 1
ATOM 516 C C . GLY A 1 65 ? 27.287 -8.995 -18.494 1.00 68.31 65 GLY A C 1
ATOM 517 O O . GLY A 1 65 ? 27.959 -9.323 -19.474 1.00 68.31 65 GLY A O 1
ATOM 518 N N . ARG A 1 66 ? 27.822 -8.278 -17.494 1.00 69.06 66 ARG A N 1
ATOM 519 C CA . ARG A 1 66 ? 29.261 -8.032 -17.391 1.00 69.06 66 ARG A CA 1
ATOM 520 C C . ARG A 1 66 ? 29.934 -9.371 -17.118 1.00 69.06 66 ARG A C 1
ATOM 522 O O . ARG A 1 66 ? 29.660 -10.025 -16.116 1.00 69.06 66 ARG A O 1
ATOM 529 N N . GLY A 1 67 ? 30.818 -9.768 -18.030 1.00 69.06 67 GLY A N 1
ATOM 530 C CA . GLY A 1 67 ? 31.714 -10.895 -17.806 1.00 69.06 67 GLY A CA 1
ATOM 531 C C . GLY A 1 67 ? 32.554 -10.695 -16.537 1.00 69.06 67 GLY A C 1
ATOM 532 O O . GLY A 1 67 ? 32.654 -9.573 -16.027 1.00 69.06 67 GLY A O 1
ATOM 533 N N . PRO A 1 68 ? 33.164 -11.768 -16.012 1.00 73.44 68 PRO A N 1
ATOM 534 C CA . PRO A 1 68 ? 33.997 -11.675 -14.821 1.00 73.44 68 PRO A CA 1
ATOM 535 C C . PRO A 1 68 ? 35.102 -10.630 -15.015 1.00 73.44 68 PRO A C 1
ATOM 537 O O . PRO A 1 68 ? 35.621 -10.454 -16.118 1.00 73.44 68 PRO A O 1
ATOM 540 N N . LEU A 1 69 ? 35.487 -9.945 -13.937 1.00 71.88 69 LEU A N 1
ATOM 541 C CA . LEU A 1 69 ? 36.684 -9.107 -13.949 1.00 71.88 69 LEU A CA 1
ATOM 542 C C . LEU A 1 69 ? 37.903 -10.017 -14.151 1.00 71.88 69 LEU A C 1
ATOM 544 O O . LEU A 1 69 ? 38.282 -10.761 -13.247 1.00 71.88 69 LEU A O 1
ATOM 548 N N . ILE A 1 70 ? 38.493 -9.981 -15.346 1.00 73.81 70 ILE A N 1
ATOM 549 C CA . ILE A 1 70 ? 39.714 -10.722 -15.667 1.00 73.81 70 ILE A CA 1
ATOM 550 C C . ILE A 1 70 ? 40.911 -9.819 -15.365 1.00 73.81 70 ILE A C 1
ATOM 552 O O . ILE A 1 70 ? 41.098 -8.778 -15.995 1.00 73.81 70 ILE A O 1
ATOM 556 N N . PHE A 1 71 ? 41.728 -10.216 -14.391 1.00 73.56 71 PHE A N 1
ATOM 557 C CA . PHE A 1 71 ? 42.956 -9.513 -14.029 1.00 73.56 71 PHE A CA 1
ATOM 558 C C . PHE A 1 71 ? 44.179 -10.276 -14.558 1.00 73.56 71 PHE A C 1
ATOM 560 O O . PHE A 1 71 ? 44.821 -11.018 -13.821 1.00 73.56 71 PHE A O 1
ATOM 567 N N . ASP A 1 72 ? 44.534 -10.076 -15.830 1.00 68.31 72 ASP A N 1
ATOM 568 C CA . ASP A 1 72 ? 45.643 -10.806 -16.477 1.00 68.31 72 ASP A CA 1
ATOM 569 C C . ASP A 1 72 ? 47.049 -10.390 -16.001 1.00 68.31 72 ASP A C 1
ATOM 571 O O . ASP A 1 72 ? 48.041 -11.035 -16.344 1.00 68.31 72 ASP A O 1
ATOM 575 N N . ARG A 1 73 ? 47.181 -9.305 -15.221 1.00 59.00 73 ARG A N 1
ATOM 576 C CA . ARG A 1 73 ? 48.463 -8.862 -14.643 1.00 59.00 73 ARG A CA 1
ATOM 577 C C . ARG A 1 73 ? 48.290 -8.137 -13.310 1.00 59.00 73 ARG A C 1
ATOM 579 O O . ARG A 1 73 ? 48.372 -6.913 -13.252 1.00 59.00 73 ARG A O 1
ATOM 586 N N . PHE A 1 74 ? 48.187 -8.891 -12.221 1.00 62.75 74 PHE A N 1
ATOM 587 C CA . PHE A 1 74 ? 48.738 -8.419 -10.951 1.00 62.75 74 PHE A CA 1
ATOM 588 C C . PHE A 1 74 ? 50.261 -8.600 -11.020 1.00 62.75 74 PHE A C 1
ATOM 590 O O . PHE A 1 74 ? 50.770 -9.699 -10.816 1.00 62.75 74 PHE A O 1
ATOM 597 N N . ARG A 1 75 ? 51.001 -7.553 -11.407 1.00 58.12 75 ARG A N 1
ATOM 598 C CA . ARG A 1 75 ? 52.462 -7.552 -11.235 1.00 58.12 75 ARG A CA 1
ATOM 599 C C . ARG A 1 75 ? 52.762 -7.299 -9.756 1.00 58.12 75 ARG A C 1
ATOM 601 O O . ARG A 1 75 ? 52.392 -6.240 -9.252 1.00 58.12 75 ARG A O 1
ATOM 608 N N . ALA A 1 76 ? 53.370 -8.294 -9.111 1.00 56.38 76 ALA A N 1
ATOM 609 C CA . ALA A 1 76 ? 54.077 -8.161 -7.839 1.00 56.38 76 ALA A CA 1
ATOM 610 C C . ALA A 1 76 ? 55.391 -7.388 -8.024 1.00 56.38 76 ALA A C 1
ATOM 612 O O . ALA A 1 76 ? 55.939 -7.433 -9.154 1.00 56.38 76 ALA A O 1
#

Foldseek 3Di:
DDPPDDLVRLLVVQLVVLVVVQCVVVVPPPDDDPVPGDPVSSCVRRVVSNPPDDDDDDPDDPCRPPDDPDDPDPDD